Protein AF-A0A8S2YV80-F1 (afdb_monomer_lite)

Structure (mmCIF, N/CA/C/O backbone):
data_AF-A0A8S2YV80-F1
#
_entry.id   AF-A0A8S2YV80-F1
#
loop_
_atom_site.group_PDB
_atom_site.id
_atom_site.type_symbol
_atom_site.label_atom_id
_atom_site.label_alt_id
_atom_site.label_comp_id
_atom_site.label_asym_id
_atom_site.label_entity_id
_atom_site.label_seq_id
_atom_site.pdbx_PDB_ins_code
_atom_site.Cartn_x
_atom_site.Cartn_y
_atom_site.Cartn_z
_atom_site.occupancy
_atom_site.B_iso_or_equiv
_atom_site.auth_seq_id
_atom_site.auth_comp_id
_atom_site.auth_asym_id
_atom_site.auth_atom_id
_atom_site.pdbx_PDB_model_num
ATOM 1 N N . GLU A 1 1 ? -3.593 -4.260 12.067 1.00 62.44 1 GLU A N 1
ATOM 2 C CA . GLU A 1 1 ? -3.633 -5.641 11.556 1.00 62.44 1 GLU A CA 1
ATOM 3 C C . GLU A 1 1 ? -3.081 -5.640 10.143 1.00 62.44 1 GLU A C 1
ATOM 5 O O . GLU A 1 1 ? -3.345 -4.700 9.397 1.00 62.44 1 GLU A O 1
ATOM 10 N N . THR A 1 2 ? -2.280 -6.646 9.812 1.00 82.75 2 THR A N 1
ATOM 11 C CA . THR A 1 2 ? -1.713 -6.838 8.474 1.00 82.75 2 THR A CA 1
ATOM 12 C C . THR A 1 2 ? -2.774 -7.391 7.524 1.00 82.75 2 THR A C 1
ATOM 14 O O . THR A 1 2 ? -3.639 -8.151 7.948 1.00 82.75 2 THR A O 1
ATOM 17 N N . GLY A 1 3 ? -2.706 -7.044 6.239 1.00 86.00 3 GLY A N 1
ATOM 18 C CA . GLY A 1 3 ? -3.607 -7.583 5.219 1.00 86.00 3 GLY A CA 1
ATOM 19 C C . GLY A 1 3 ? -4.899 -6.790 5.021 1.00 86.00 3 GLY A C 1
ATOM 20 O O . GLY A 1 3 ? -5.751 -7.208 4.242 1.00 86.00 3 GLY A O 1
ATOM 21 N N . LEU A 1 4 ? -5.058 -5.653 5.704 1.00 92.00 4 LEU A N 1
ATOM 22 C CA . LEU A 1 4 ? -6.245 -4.808 5.588 1.00 92.00 4 LEU A CA 1
ATOM 23 C C . LEU A 1 4 ? -6.119 -3.790 4.449 1.00 92.00 4 LEU A C 1
ATOM 25 O O . LEU A 1 4 ? -5.121 -3.070 4.349 1.00 92.00 4 LEU A O 1
ATOM 29 N N . SER A 1 5 ? -7.179 -3.671 3.649 1.00 95.69 5 SER A N 1
ATOM 30 C CA . SER A 1 5 ? -7.397 -2.532 2.754 1.00 95.69 5 SER A CA 1
ATOM 31 C C . SER A 1 5 ? -7.919 -1.331 3.538 1.00 95.69 5 SER A C 1
ATOM 33 O O . SER A 1 5 ? -8.833 -1.447 4.357 1.00 95.69 5 SER A O 1
ATOM 35 N N . CYS A 1 6 ? -7.357 -0.159 3.275 1.00 97.00 6 CYS A N 1
ATOM 36 C CA . CYS A 1 6 ? -7.699 1.075 3.964 1.00 97.00 6 CYS A CA 1
ATOM 37 C C . CYS A 1 6 ? -7.632 2.282 3.024 1.00 97.00 6 CYS A C 1
ATOM 39 O O . CYS A 1 6 ? -7.292 2.182 1.843 1.00 97.00 6 CYS A O 1
ATOM 41 N N . VAL A 1 7 ? -7.980 3.440 3.571 1.00 97.38 7 VAL A N 1
ATOM 42 C CA . VAL A 1 7 ? -7.743 4.749 2.972 1.00 97.38 7 VAL A CA 1
ATOM 43 C C . VAL A 1 7 ? -6.874 5.542 3.942 1.00 97.38 7 VAL A C 1
ATOM 45 O O . VAL A 1 7 ? -7.171 5.572 5.137 1.00 97.38 7 VAL A O 1
ATOM 48 N N . THR A 1 8 ? -5.811 6.170 3.444 1.00 96.62 8 THR A N 1
ATOM 49 C CA . THR A 1 8 ? -4.942 7.048 4.243 1.00 96.62 8 THR A CA 1
ATOM 50 C C . THR A 1 8 ? -4.475 8.252 3.435 1.00 96.62 8 THR A C 1
ATOM 52 O O . THR A 1 8 ? -4.641 8.291 2.213 1.00 96.62 8 THR A O 1
ATOM 55 N N . THR A 1 9 ? -3.949 9.260 4.123 1.00 94.31 9 THR A N 1
ATOM 56 C CA . THR A 1 9 ? -3.550 10.534 3.526 1.00 94.31 9 THR A CA 1
ATOM 57 C C . THR A 1 9 ? -2.122 10.522 2.993 1.00 94.31 9 THR A C 1
ATOM 59 O O . THR A 1 9 ? -1.202 10.089 3.682 1.00 94.31 9 THR A O 1
ATOM 62 N N . TYR A 1 10 ? -1.934 11.090 1.806 1.00 90.19 10 TYR A N 1
ATOM 63 C CA . TYR A 1 10 ? -0.640 11.458 1.236 1.00 90.19 10 TYR A CA 1
ATOM 64 C C . TYR A 1 10 ? -0.770 12.878 0.675 1.00 90.19 10 TYR A C 1
ATOM 66 O O . TYR A 1 10 ? -1.727 13.151 -0.043 1.00 90.19 10 TYR A O 1
ATOM 74 N N . ASP A 1 11 ? 0.113 13.800 1.074 1.00 87.75 11 ASP A N 1
ATOM 75 C CA . ASP A 1 11 ? 0.084 15.223 0.678 1.00 87.75 11 ASP A CA 1
ATOM 76 C C . ASP A 1 11 ? -1.299 15.902 0.799 1.00 87.75 11 ASP A C 1
ATOM 78 O O . ASP A 1 11 ? -1.697 16.741 -0.006 1.00 87.75 11 ASP A O 1
ATOM 82 N N . GLY A 1 12 ? -2.052 15.538 1.843 1.00 89.94 12 GLY A N 1
ATOM 83 C CA . GLY A 1 12 ? -3.355 16.133 2.153 1.00 89.94 12 GLY A CA 1
ATOM 84 C C . GLY A 1 12 ? -4.548 15.536 1.400 1.00 89.94 12 GLY A C 1
ATOM 85 O O . GLY A 1 12 ? -5.680 15.941 1.663 1.00 89.94 12 GLY A O 1
ATOM 86 N N . THR A 1 13 ? -4.344 14.548 0.526 1.00 94.00 13 THR A N 1
ATOM 87 C CA . THR A 1 13 ? -5.428 13.835 -0.165 1.00 94.00 13 THR A CA 1
ATOM 88 C C . THR A 1 13 ? -5.526 12.378 0.269 1.00 94.00 13 THR A C 1
ATOM 90 O O . THR A 1 13 ? -4.548 11.771 0.694 1.00 94.00 13 THR A O 1
ATOM 93 N N . TYR A 1 14 ? -6.732 11.811 0.203 1.00 96.25 14 TYR A N 1
ATOM 94 C CA . TYR A 1 14 ? -6.978 10.410 0.547 1.00 96.25 14 TYR A CA 1
ATOM 95 C C . TYR A 1 14 ? -6.684 9.490 -0.637 1.00 96.25 14 TYR A C 1
ATOM 97 O O . TYR A 1 14 ? -7.133 9.741 -1.754 1.00 96.25 14 TYR A O 1
ATOM 105 N N . HIS A 1 15 ? -6.004 8.381 -0.362 1.00 97.38 15 HIS A N 1
ATOM 106 C CA . HIS A 1 15 ? -5.655 7.366 -1.350 1.00 97.38 15 HIS A CA 1
ATOM 107 C C . HIS A 1 15 ? -5.977 5.970 -0.829 1.00 97.38 15 HIS A C 1
ATOM 109 O O . HIS A 1 15 ? -5.935 5.718 0.379 1.00 97.38 15 HIS A O 1
ATOM 115 N N . ARG A 1 16 ? -6.267 5.047 -1.750 1.00 98.19 16 ARG A N 1
ATOM 116 C CA . ARG A 1 16 ? -6.443 3.632 -1.422 1.00 98.19 16 ARG A CA 1
ATOM 117 C C . ARG A 1 16 ? -5.096 3.031 -1.057 1.00 98.19 16 ARG A C 1
ATOM 119 O O . ARG A 1 16 ? -4.103 3.212 -1.767 1.00 98.19 16 ARG A O 1
ATOM 126 N N . ALA A 1 17 ? -5.071 2.308 0.049 1.00 97.56 17 ALA A N 1
ATOM 127 C CA . ALA A 1 17 ? -3.866 1.703 0.569 1.00 97.56 17 ALA A CA 1
ATOM 128 C C . ALA A 1 17 ? -4.126 0.290 1.090 1.00 97.56 17 ALA A C 1
ATOM 130 O O . ALA A 1 17 ? -5.259 -0.129 1.336 1.00 97.56 17 ALA A O 1
ATOM 131 N N . PHE A 1 18 ? -3.039 -0.447 1.252 1.00 96.69 18 PHE A N 1
ATOM 132 C CA . PHE A 1 18 ? -3.020 -1.775 1.839 1.00 96.69 18 PHE A CA 1
ATOM 133 C C . PHE A 1 18 ? -1.953 -1.824 2.930 1.00 96.69 18 PHE A C 1
ATOM 135 O O . PHE A 1 18 ? -0.809 -1.434 2.688 1.00 96.69 18 PHE A O 1
ATOM 142 N N . ILE A 1 19 ? -2.315 -2.298 4.123 1.00 97.00 19 ILE A N 1
ATOM 143 C CA . ILE A 1 19 ? -1.377 -2.478 5.237 1.00 97.00 19 ILE A CA 1
ATOM 144 C C . ILE A 1 19 ? -0.616 -3.785 5.012 1.00 97.00 19 ILE A C 1
ATOM 146 O O . ILE A 1 19 ? -1.132 -4.873 5.271 1.00 97.00 19 ILE A O 1
ATOM 150 N N . LYS A 1 20 ? 0.622 -3.668 4.530 1.00 96.44 20 LYS A N 1
ATOM 151 C CA . LYS A 1 20 ? 1.498 -4.802 4.224 1.00 96.44 20 LYS A CA 1
ATOM 152 C C . LYS A 1 20 ? 2.103 -5.418 5.480 1.00 96.44 20 LYS A C 1
ATOM 154 O O . LYS A 1 20 ? 2.176 -6.635 5.570 1.00 96.44 20 LYS A O 1
ATOM 159 N N . GLU A 1 21 ? 2.528 -4.589 6.427 1.00 96.44 21 GLU A N 1
ATOM 160 C CA . GLU A 1 21 ? 3.113 -5.003 7.708 1.00 96.44 21 GLU A CA 1
ATOM 161 C C . GLU A 1 21 ? 2.691 -3.997 8.785 1.00 96.44 21 GLU A C 1
ATOM 163 O O . GLU A 1 21 ? 2.475 -2.818 8.492 1.00 96.44 21 GLU A O 1
ATOM 168 N N . SER A 1 22 ? 2.549 -4.431 10.037 1.00 95.00 22 SER A N 1
ATOM 169 C CA . SER A 1 22 ? 2.263 -3.518 11.147 1.00 95.00 22 SER A CA 1
ATOM 170 C C . SER A 1 22 ? 2.862 -4.025 12.451 1.00 95.00 22 SER A C 1
ATOM 172 O O . SER A 1 22 ? 2.667 -5.194 12.779 1.00 95.00 22 SER A O 1
ATOM 174 N N . ASP A 1 23 ? 3.500 -3.137 13.209 1.00 93.75 23 ASP A N 1
ATOM 175 C CA . ASP A 1 23 ? 3.945 -3.392 14.583 1.00 93.75 23 AS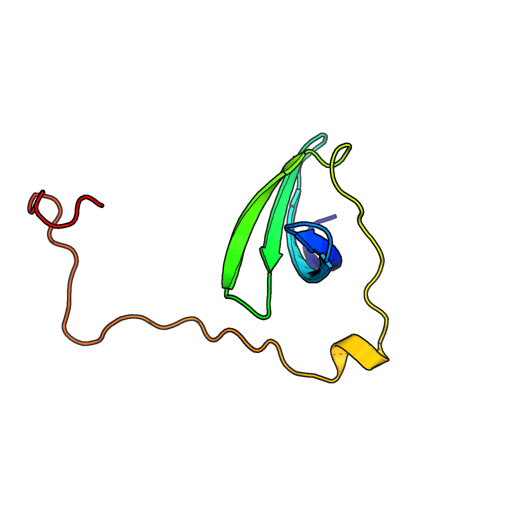P A CA 1
ATOM 176 C C . ASP A 1 23 ? 3.058 -2.629 15.586 1.00 93.75 23 ASP A C 1
ATOM 178 O O . ASP A 1 23 ? 1.878 -2.424 15.306 1.00 93.75 23 ASP A O 1
ATOM 182 N N . LEU A 1 24 ? 3.554 -2.248 16.767 1.00 93.75 24 LEU A N 1
ATOM 183 C CA . LEU A 1 24 ? 2.786 -1.461 17.736 1.00 93.75 24 LEU A CA 1
ATOM 184 C C . LEU A 1 24 ? 2.581 -0.001 17.288 1.00 93.75 24 LEU A C 1
ATOM 186 O O . LEU A 1 24 ? 1.458 0.500 17.362 1.00 93.75 24 LEU A O 1
ATOM 190 N N . TYR A 1 25 ? 3.615 0.649 16.758 1.00 95.31 25 TYR A N 1
ATOM 191 C CA . TYR A 1 25 ? 3.674 2.097 16.521 1.00 95.31 25 TYR A CA 1
ATOM 192 C C . TYR A 1 25 ? 3.638 2.477 15.042 1.00 95.31 25 TYR A C 1
ATOM 194 O O . TYR A 1 25 ? 3.170 3.558 14.692 1.00 95.31 25 TYR A O 1
ATOM 202 N N . LYS A 1 26 ? 4.096 1.585 14.169 1.00 96.38 26 LYS A N 1
ATOM 203 C CA . LYS A 1 26 ? 4.289 1.826 12.747 1.00 96.38 26 LYS A CA 1
ATOM 204 C C . LYS A 1 26 ? 3.582 0.789 11.893 1.00 96.38 26 LYS A C 1
ATOM 206 O O . LYS A 1 26 ? 3.206 -0.303 12.336 1.00 96.38 26 LYS A O 1
ATOM 211 N N . CYS A 1 27 ? 3.386 1.143 10.635 1.00 96.19 27 CYS A N 1
ATOM 212 C CA . CYS A 1 27 ? 2.995 0.197 9.609 1.00 96.19 27 CYS A CA 1
ATOM 213 C C . CYS A 1 27 ? 3.672 0.504 8.278 1.00 96.19 27 CYS A C 1
ATOM 215 O O . CYS A 1 27 ? 3.997 1.649 7.964 1.00 96.19 27 CYS A O 1
ATOM 217 N N . VAL A 1 28 ? 3.854 -0.550 7.489 1.00 97.38 28 VAL A N 1
ATOM 218 C CA . VAL A 1 28 ? 4.253 -0.461 6.091 1.00 97.38 28 VAL A CA 1
ATOM 219 C C . VAL A 1 28 ? 2.986 -0.522 5.255 1.00 97.38 28 VAL A C 1
ATOM 221 O O . VAL A 1 28 ? 2.243 -1.506 5.299 1.00 97.38 28 VAL A O 1
ATOM 224 N N . ILE A 1 29 ? 2.737 0.534 4.493 1.00 97.12 29 ILE A N 1
ATOM 225 C CA . ILE A 1 29 ? 1.581 0.667 3.612 1.00 97.12 29 ILE A CA 1
ATOM 226 C C . ILE A 1 29 ? 2.017 0.694 2.153 1.00 97.12 29 ILE A C 1
ATOM 228 O O . ILE A 1 29 ? 3.094 1.190 1.817 1.00 97.12 29 ILE A O 1
ATOM 232 N N . VAL A 1 30 ? 1.154 0.187 1.281 1.00 97.44 30 VAL A N 1
ATOM 233 C CA . VAL A 1 30 ? 1.297 0.303 -0.171 1.00 97.44 30 VAL A CA 1
ATOM 234 C C . VAL A 1 30 ? 0.135 1.125 -0.701 1.00 97.44 30 VAL A C 1
ATOM 236 O O . VAL A 1 30 ? -1.018 0.743 -0.509 1.00 97.44 30 VAL A O 1
ATOM 239 N N . TYR A 1 31 ? 0.426 2.231 -1.382 1.00 97.56 31 TYR A N 1
ATOM 240 C CA . TYR A 1 31 ? -0.571 2.993 -2.131 1.00 97.56 31 TYR A CA 1
ATOM 241 C C . TYR A 1 31 ? -0.879 2.251 -3.429 1.00 97.56 31 TYR A C 1
ATOM 243 O O . TYR A 1 31 ? -0.106 2.306 -4.385 1.00 97.56 31 TYR A O 1
ATOM 251 N N . VAL A 1 32 ? -1.993 1.521 -3.455 1.00 97.75 32 VAL A N 1
ATOM 252 C CA . VAL A 1 32 ? -2.264 0.485 -4.473 1.00 97.75 32 VAL A CA 1
ATOM 253 C C . VAL A 1 32 ? -2.489 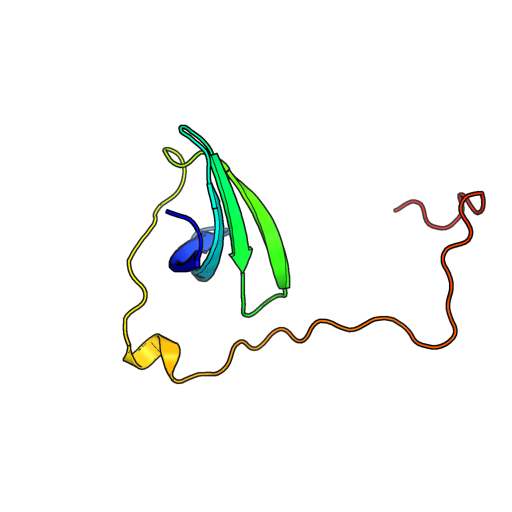1.033 -5.884 1.00 97.75 32 VAL A C 1
ATOM 255 O O . VAL A 1 32 ? -2.406 0.289 -6.857 1.00 97.75 32 VAL A O 1
ATOM 258 N N . ASP A 1 33 ? -2.735 2.336 -5.999 1.00 98.00 33 ASP A N 1
ATOM 259 C CA . ASP A 1 33 ? -2.909 3.023 -7.280 1.00 98.00 33 ASP A CA 1
ATOM 260 C C . ASP A 1 33 ? -1.605 3.588 -7.854 1.00 98.00 33 ASP A C 1
ATOM 262 O O . ASP A 1 33 ? -1.547 3.909 -9.037 1.00 98.00 33 ASP A O 1
ATOM 266 N N . TYR A 1 34 ? -0.547 3.656 -7.040 1.00 96.69 34 TYR A N 1
ATOM 267 C CA . TYR A 1 34 ? 0.751 4.229 -7.421 1.00 96.69 34 TYR A CA 1
ATOM 268 C C . TYR A 1 34 ? 1.916 3.239 -7.291 1.00 96.69 34 TYR A C 1
ATOM 270 O O . TYR A 1 34 ? 2.965 3.441 -7.890 1.00 96.69 34 TYR A O 1
ATOM 278 N N . GLY A 1 35 ? 1.763 2.177 -6.496 1.00 96.44 35 GLY A N 1
ATOM 279 C CA . GLY A 1 35 ? 2.815 1.194 -6.217 1.00 96.44 35 GLY A CA 1
ATOM 280 C C . GLY A 1 35 ? 3.820 1.648 -5.151 1.00 96.44 35 GLY A C 1
ATOM 281 O O . GLY A 1 35 ? 4.683 0.872 -4.742 1.00 96.44 35 GLY A O 1
ATOM 282 N N . THR A 1 36 ? 3.697 2.881 -4.655 1.00 95.81 36 THR A N 1
ATOM 283 C CA . THR A 1 36 ? 4.570 3.444 -3.621 1.00 95.81 36 THR A CA 1
ATOM 284 C C . THR A 1 36 ? 4.397 2.708 -2.295 1.00 95.81 36 THR A C 1
ATOM 286 O O . THR A 1 36 ? 3.292 2.637 -1.755 1.00 95.81 36 THR A O 1
ATOM 289 N N . THR A 1 37 ? 5.505 2.217 -1.737 1.00 96.50 37 THR A N 1
ATOM 290 C CA . THR A 1 37 ? 5.563 1.654 -0.379 1.00 96.50 37 THR A CA 1
ATOM 291 C C . THR A 1 37 ? 6.114 2.696 0.594 1.00 96.50 37 THR A C 1
ATOM 293 O O . THR A 1 37 ? 7.100 3.367 0.286 1.00 96.50 37 THR A O 1
ATOM 296 N N . LYS A 1 38 ? 5.489 2.849 1.764 1.00 95.94 38 LYS A N 1
ATOM 297 C CA . LYS A 1 38 ? 5.929 3.768 2.825 1.00 95.94 38 LYS A CA 1
ATOM 298 C C . LYS A 1 38 ? 5.826 3.107 4.194 1.00 95.94 38 LYS A C 1
ATOM 300 O O . LYS A 1 38 ? 4.836 2.441 4.476 1.00 95.94 38 LYS A O 1
ATOM 305 N N . GLU A 1 39 ? 6.817 3.348 5.043 1.00 96.69 39 GLU A N 1
ATOM 306 C CA . GLU A 1 39 ? 6.689 3.158 6.488 1.00 96.69 39 GLU A CA 1
ATOM 307 C C . GLU A 1 39 ? 6.144 4.453 7.094 1.00 96.69 39 GLU A C 1
ATOM 309 O O . GLU A 1 39 ? 6.636 5.539 6.782 1.00 96.69 39 GLU A O 1
ATOM 314 N N . VAL A 1 40 ? 5.109 4.346 7.922 1.00 95.19 40 VAL A N 1
ATOM 315 C CA . VAL A 1 40 ? 4.447 5.492 8.551 1.00 95.19 40 VAL A CA 1
ATOM 316 C C . VAL A 1 40 ? 4.194 5.227 10.032 1.00 95.19 40 VAL A C 1
ATOM 318 O O . VAL A 1 40 ? 3.931 4.087 10.426 1.00 95.19 40 VAL A O 1
ATOM 321 N N . ASN A 1 41 ? 4.243 6.283 10.848 1.00 95.75 41 ASN A N 1
ATOM 322 C CA . ASN A 1 41 ? 3.780 6.224 12.232 1.00 95.75 41 ASN A CA 1
ATOM 323 C C . ASN A 1 41 ? 2.245 6.226 12.253 1.00 95.75 41 ASN A C 1
ATOM 325 O O . ASN A 1 41 ? 1.598 6.961 11.503 1.00 95.75 41 ASN A O 1
ATOM 329 N N . LYS A 1 42 ? 1.642 5.367 13.079 1.00 93.38 42 LYS A N 1
ATOM 330 C CA . LYS A 1 42 ? 0.184 5.173 13.096 1.00 93.38 42 LYS A CA 1
ATOM 331 C C . LYS A 1 42 ? -0.585 6.349 13.691 1.00 93.38 42 LYS A C 1
ATOM 333 O O . LYS A 1 42 ? -1.753 6.519 13.365 1.00 93.38 42 LYS A O 1
ATOM 338 N N . ASP A 1 43 ? 0.047 7.103 14.578 1.00 94.50 43 ASP A N 1
ATOM 339 C CA . ASP A 1 43 ? -0.501 8.272 15.269 1.00 94.50 43 ASP A CA 1
ATOM 340 C C . ASP A 1 43 ? -0.485 9.541 14.405 1.00 94.50 43 ASP A C 1
ATOM 342 O O . ASP A 1 43 ? -1.341 10.407 14.566 1.00 94.50 43 ASP A O 1
ATOM 346 N N . GLU A 1 44 ? 0.437 9.628 13.448 1.00 93.00 44 GLU A N 1
ATOM 347 C CA . GLU A 1 44 ? 0.542 10.745 12.499 1.00 93.00 44 GLU A CA 1
ATOM 348 C C . GLU A 1 44 ? -0.370 10.584 11.271 1.00 93.00 44 GLU A C 1
ATOM 350 O O . GLU A 1 44 ? -0.559 11.530 10.503 1.00 93.00 44 GLU A O 1
ATOM 355 N N . GLN A 1 45 ? -0.935 9.392 11.058 1.00 92.06 45 GLN A N 1
ATOM 356 C CA . GLN A 1 45 ? -1.706 9.057 9.862 1.00 92.06 45 GLN A CA 1
ATOM 357 C C . GLN A 1 45 ? -3.203 8.923 10.118 1.00 92.06 45 GLN A C 1
ATOM 359 O O . GLN A 1 45 ? -3.660 8.372 11.118 1.00 92.06 45 GLN A O 1
ATOM 364 N N . GLN A 1 46 ? -3.993 9.371 9.142 1.00 94.69 46 GLN A N 1
ATOM 365 C CA . GLN A 1 46 ? -5.447 9.254 9.185 1.00 94.69 46 GLN A CA 1
ATOM 366 C C . GLN A 1 46 ? -5.925 8.011 8.442 1.00 94.69 46 GLN A C 1
ATOM 368 O O . GLN A 1 46 ? -6.258 8.071 7.258 1.00 94.69 46 GLN A O 1
ATOM 373 N N . PHE A 1 47 ? -6.030 6.897 9.161 1.00 95.19 47 PHE A N 1
ATOM 374 C CA . PHE A 1 47 ? -6.582 5.664 8.610 1.00 95.19 47 PHE A CA 1
ATOM 375 C C . PHE A 1 47 ? -8.109 5.636 8.653 1.00 95.19 47 PHE A C 1
ATOM 377 O O . PHE A 1 47 ? -8.737 5.928 9.672 1.00 95.19 47 PHE A O 1
ATOM 384 N N . LYS A 1 48 ? -8.709 5.215 7.541 1.00 95.69 48 LYS A N 1
ATOM 385 C CA . LYS A 1 48 ? -10.138 4.922 7.417 1.00 95.69 48 LYS A CA 1
ATOM 386 C C . LYS A 1 48 ? -10.337 3.572 6.739 1.00 95.69 48 LYS A C 1
ATOM 388 O O . LYS A 1 48 ? -9.505 3.140 5.941 1.00 95.69 48 LYS A O 1
ATOM 393 N N . TYR A 1 49 ? -11.455 2.918 7.031 1.00 95.56 49 TYR A N 1
ATOM 394 C CA . TYR A 1 49 ? -11.859 1.727 6.288 1.00 95.56 49 TYR A CA 1
ATOM 395 C C . TYR A 1 49 ? -12.167 2.089 4.832 1.00 95.56 49 TYR A C 1
ATOM 397 O O . TYR A 1 49 ? -12.805 3.109 4.560 1.00 95.56 49 TYR A O 1
ATOM 405 N N . LEU A 1 50 ? -11.718 1.246 3.901 1.00 96.94 50 LEU A N 1
ATOM 406 C CA . LEU A 1 50 ? -12.087 1.371 2.496 1.00 96.94 50 LEU A CA 1
ATOM 407 C C . LEU A 1 50 ? -13.543 0.933 2.319 1.00 96.94 50 LEU A C 1
ATOM 409 O O . LEU A 1 50 ? -13.908 -0.183 2.679 1.00 96.94 50 LEU A O 1
ATOM 413 N N . LEU A 1 51 ? -14.378 1.812 1.764 1.00 96.31 51 LEU A N 1
ATOM 414 C CA . LEU A 1 51 ? -15.762 1.471 1.442 1.00 96.31 51 LEU A CA 1
ATOM 415 C C . LEU A 1 51 ? -15.806 0.558 0.213 1.00 96.31 51 LEU A C 1
ATOM 417 O O . LEU A 1 51 ? -15.069 0.781 -0.745 1.00 96.31 51 LEU A O 1
ATOM 421 N N . ASN A 1 52 ? -16.720 -0.415 0.211 1.00 95.50 52 ASN A N 1
ATOM 422 C CA . ASN A 1 52 ? -16.806 -1.438 -0.839 1.00 95.50 52 ASN A CA 1
ATOM 423 C C . ASN A 1 52 ? -16.903 -0.860 -2.259 1.00 95.50 52 ASN A C 1
ATOM 425 O O . ASN A 1 52 ? -16.230 -1.356 -3.153 1.00 95.50 52 ASN A O 1
ATOM 429 N N . HIS A 1 53 ? -17.655 0.22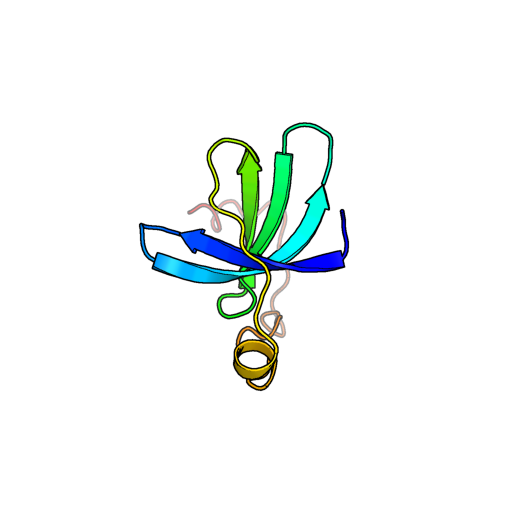6 -2.464 1.00 96.94 53 HIS A N 1
ATOM 430 C CA . HIS A 1 53 ? -17.779 0.846 -3.790 1.00 96.94 53 HIS A CA 1
ATOM 431 C C . HIS A 1 53 ? -16.451 1.432 -4.309 1.00 96.94 53 HIS A C 1
ATOM 433 O O . HIS A 1 53 ? -16.224 1.491 -5.511 1.00 96.94 53 HIS A O 1
ATOM 439 N N . PHE A 1 54 ? -15.533 1.829 -3.418 1.00 96.50 54 PHE A N 1
ATOM 440 C CA . PHE A 1 54 ? -14.182 2.259 -3.798 1.00 96.50 54 PHE A CA 1
ATOM 441 C C . PHE A 1 54 ? -13.212 1.083 -3.986 1.00 96.50 54 PHE A C 1
ATOM 443 O O . PHE A 1 54 ? -12.090 1.289 -4.453 1.00 96.50 54 PHE A O 1
ATOM 450 N N . ALA A 1 55 ? -13.615 -0.139 -3.632 1.00 95.88 55 ALA A N 1
ATOM 451 C CA . ALA A 1 55 ? -12.857 -1.363 -3.883 1.00 95.88 55 ALA A CA 1
ATOM 452 C C . ALA A 1 55 ? -13.204 -2.016 -5.236 1.00 95.88 55 ALA A C 1
ATOM 454 O O . ALA A 1 55 ? -12.493 -2.919 -5.662 1.00 95.88 55 ALA A O 1
ATOM 455 N N . GLU A 1 56 ? -14.260 -1.559 -5.922 1.00 96.88 56 GLU A N 1
ATOM 456 C CA . GLU A 1 56 ? -14.674 -2.084 -7.234 1.00 96.88 56 GLU A CA 1
ATOM 457 C C . GLU A 1 56 ? -13.660 -1.774 -8.343 1.00 96.88 56 GLU A C 1
ATOM 459 O O . GLU A 1 56 ? -13.448 -2.586 -9.243 1.00 96.88 56 GLU A O 1
ATOM 464 N N . LEU A 1 57 ? -13.001 -0.612 -8.270 1.00 97.38 57 LEU A N 1
ATOM 465 C CA . LEU A 1 57 ? -11.901 -0.283 -9.171 1.00 97.38 57 LEU A CA 1
ATOM 466 C C . LEU A 1 57 ? -10.704 -1.203 -8.856 1.00 97.38 57 LEU A C 1
ATOM 468 O O . LEU A 1 57 ? -10.270 -1.241 -7.704 1.00 97.38 57 LEU A O 1
ATOM 472 N N . PRO A 1 58 ? -10.105 -1.911 -9.827 1.00 97.31 58 PRO A N 1
ATOM 473 C CA . PRO A 1 58 ? -8.892 -2.687 -9.574 1.00 97.31 58 PRO A CA 1
ATOM 474 C C . PRO A 1 58 ? -7.745 -1.811 -9.055 1.00 97.31 58 PRO A C 1
ATOM 476 O O . PRO A 1 58 ? -7.728 -0.602 -9.282 1.00 97.31 58 PRO A O 1
ATOM 479 N N . CYS A 1 59 ? -6.772 -2.400 -8.357 1.00 97.50 59 CYS A N 1
ATOM 480 C CA . CYS A 1 59 ? -5.531 -1.697 -8.025 1.00 97.50 59 CYS A CA 1
ATOM 481 C C . CYS A 1 59 ? -4.849 -1.237 -9.321 1.00 97.50 59 CYS A C 1
ATOM 483 O O . CYS A 1 59 ? -4.587 -2.062 -10.197 1.00 97.50 59 CYS A O 1
ATOM 485 N N . MET A 1 60 ? -4.586 0.064 -9.454 1.00 98.19 60 MET A N 1
ATOM 486 C CA . M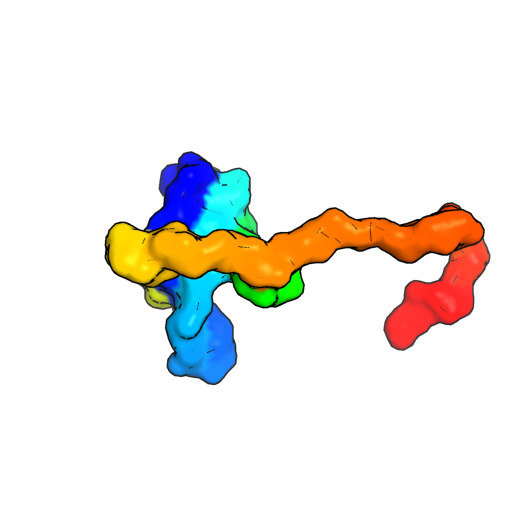ET A 1 60 ? -4.132 0.631 -10.729 1.00 98.19 60 MET A CA 1
ATOM 487 C C . MET A 1 60 ? -2.623 0.496 -10.956 1.00 98.19 60 MET A 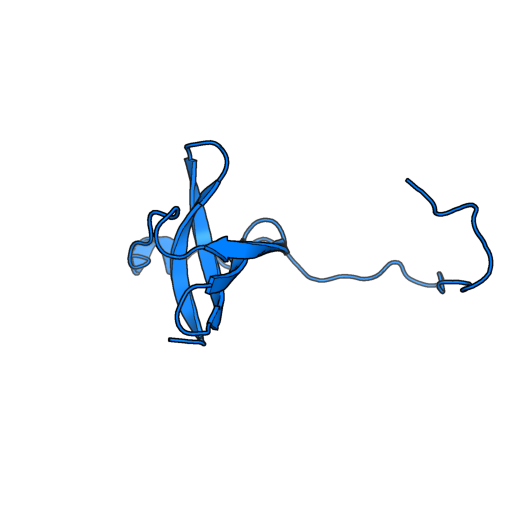C 1
ATOM 489 O O . MET A 1 60 ? -2.173 0.559 -12.100 1.00 98.19 60 MET A O 1
ATOM 493 N N . ALA A 1 61 ? -1.833 0.280 -9.900 1.00 97.75 61 ALA A N 1
ATOM 494 C CA . ALA A 1 61 ? -0.403 0.046 -10.039 1.00 97.75 61 ALA A CA 1
ATOM 495 C C . ALA A 1 61 ? -0.101 -1.429 -10.308 1.00 97.75 61 ALA A C 1
ATOM 497 O O . ALA A 1 61 ? -0.434 -2.312 -9.515 1.00 97.75 61 ALA A O 1
ATOM 498 N N . ILE A 1 62 ? 0.602 -1.682 -11.410 1.00 96.31 62 ILE A N 1
ATOM 499 C CA . ILE A 1 62 ? 1.069 -3.013 -11.793 1.00 96.31 62 ILE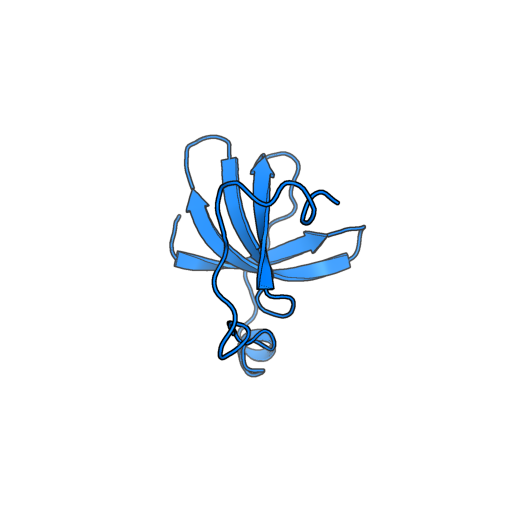 A CA 1
ATOM 500 C C . ILE A 1 62 ? 2.569 -3.082 -11.526 1.00 96.31 62 ILE A C 1
ATOM 502 O O . ILE A 1 62 ? 3.341 -2.299 -12.075 1.00 96.31 62 ILE A O 1
ATOM 506 N N . SER A 1 63 ? 2.985 -4.032 -10.688 1.00 94.31 63 SER A N 1
ATOM 507 C CA . SER A 1 63 ? 4.407 -4.287 -10.456 1.00 94.31 63 SER A CA 1
ATOM 508 C C . SER A 1 63 ? 5.042 -4.867 -11.715 1.00 94.31 63 SER A C 1
ATOM 510 O O . SER A 1 63 ? 4.610 -5.902 -12.227 1.00 94.31 63 SER A O 1
ATOM 512 N N . CYS A 1 64 ? 6.077 -4.199 -12.210 1.00 94.38 64 CYS A N 1
ATOM 513 C CA . CYS A 1 64 ? 6.822 -4.606 -13.388 1.00 94.38 64 CYS A CA 1
ATOM 514 C C . CYS A 1 64 ? 8.321 -4.413 -13.166 1.00 94.38 64 CYS A C 1
ATOM 516 O O . CYS A 1 64 ? 8.755 -3.659 -12.296 1.00 94.38 64 CYS A O 1
ATOM 518 N N . ARG A 1 65 ? 9.117 -5.084 -13.994 1.00 89.81 65 ARG A N 1
ATOM 519 C CA . ARG A 1 65 ? 10.561 -4.873 -14.081 1.00 89.81 65 ARG A CA 1
ATOM 520 C C . ARG A 1 65 ? 10.925 -4.514 -15.510 1.00 89.81 65 ARG A C 1
ATOM 522 O O . ARG A 1 65 ? 10.238 -4.934 -16.441 1.00 89.81 65 ARG A O 1
ATOM 529 N N . LEU A 1 66 ? 12.020 -3.789 -15.673 1.00 92.19 66 LEU A N 1
ATOM 530 C CA . LEU A 1 66 ? 12.584 -3.547 -16.989 1.00 92.19 66 LEU A CA 1
ATOM 531 C C . LEU A 1 66 ? 13.146 -4.864 -17.535 1.00 92.19 66 LEU A C 1
ATOM 533 O O . LEU A 1 66 ? 13.895 -5.555 -16.843 1.00 92.19 66 LEU A O 1
ATOM 537 N N . ASN A 1 67 ? 12.720 -5.251 -18.737 1.00 94.06 67 ASN A N 1
ATOM 538 C CA . ASN A 1 67 ? 13.219 -6.471 -19.359 1.00 94.06 67 ASN A CA 1
ATOM 539 C C . ASN A 1 67 ? 14.666 -6.277 -19.830 1.00 94.06 67 ASN A C 1
ATOM 541 O O . ASN A 1 67 ? 15.055 -5.161 -20.166 1.00 94.06 67 ASN A O 1
ATOM 545 N N . ASP A 1 68 ? 15.438 -7.365 -19.845 1.00 91.31 68 ASP A N 1
ATOM 546 C CA . ASP A 1 68 ? 16.823 -7.417 -20.344 1.00 91.31 68 ASP A CA 1
ATOM 547 C C . ASP A 1 68 ? 17.820 -6.468 -19.656 1.00 91.31 68 ASP A C 1
ATOM 549 O O . ASP A 1 68 ? 18.941 -6.290 -20.127 1.00 91.31 68 ASP A O 1
ATOM 553 N N . ILE A 1 69 ? 17.442 -5.888 -18.513 1.00 88.62 69 ILE A N 1
ATOM 554 C CA . ILE A 1 69 ? 18.319 -5.060 -17.687 1.00 88.62 69 ILE A CA 1
ATOM 555 C C . ILE A 1 69 ? 18.497 -5.735 -16.330 1.00 88.62 69 ILE A C 1
ATOM 557 O O . ILE A 1 69 ? 17.533 -6.040 -15.627 1.00 88.62 69 ILE A O 1
ATOM 561 N N . SER A 1 70 ? 19.756 -5.963 -15.962 1.00 84.06 70 SER A N 1
ATOM 562 C CA . SER A 1 70 ? 20.163 -6.460 -14.650 1.00 84.06 70 SER A CA 1
ATOM 563 C C . SER A 1 70 ? 20.926 -5.381 -13.897 1.00 84.06 70 SER A C 1
ATOM 565 O O . SER A 1 70 ? 21.808 -4.737 -14.462 1.00 84.06 70 SER A O 1
ATOM 567 N N . PHE A 1 71 ? 20.621 -5.227 -12.611 1.00 79.12 71 PHE A N 1
ATOM 568 C CA . PHE A 1 71 ? 21.412 -4.390 -11.717 1.00 79.12 71 PHE A CA 1
ATOM 569 C C . PHE A 1 71 ? 22.845 -4.932 -11.619 1.00 79.12 71 PHE A C 1
ATOM 571 O O . PHE A 1 71 ? 23.035 -6.118 -11.340 1.00 79.12 71 PHE A O 1
ATOM 578 N N . ILE A 1 72 ? 23.836 -4.069 -11.850 1.00 81.00 72 ILE A N 1
ATOM 579 C CA . ILE A 1 72 ? 25.257 -4.376 -11.672 1.00 81.00 72 ILE A CA 1
ATOM 580 C C . ILE A 1 72 ? 25.680 -3.717 -10.350 1.00 81.00 72 ILE A C 1
ATOM 582 O O . ILE A 1 72 ? 25.723 -2.489 -10.297 1.00 81.00 72 ILE A O 1
ATOM 586 N N . PRO A 1 73 ? 25.967 -4.491 -9.285 1.00 70.94 73 PRO A N 1
ATOM 587 C CA . PRO A 1 73 ? 26.172 -3.958 -7.933 1.00 70.94 73 PRO A CA 1
ATOM 588 C C . PRO A 1 73 ? 27.274 -2.902 -7.776 1.00 70.94 73 PRO A C 1
ATOM 590 O O . PRO A 1 73 ? 27.199 -2.105 -6.846 1.00 70.94 73 PRO A O 1
ATOM 593 N N . ASP A 1 74 ? 28.245 -2.873 -8.691 1.00 69.56 74 ASP A N 1
ATOM 594 C CA . ASP A 1 74 ? 29.404 -1.971 -8.644 1.00 69.56 74 ASP A CA 1
ATOM 595 C C . ASP A 1 74 ? 29.320 -0.805 -9.647 1.00 69.56 74 ASP A C 1
ATOM 597 O O . ASP A 1 74 ? 30.241 0.009 -9.730 1.00 69.56 74 ASP A O 1
ATOM 601 N N . ASP A 1 75 ? 28.230 -0.698 -10.416 1.00 61.53 75 ASP A N 1
ATOM 602 C CA . ASP A 1 75 ? 28.012 0.434 -11.316 1.00 61.53 75 ASP A CA 1
ATOM 603 C C . ASP A 1 75 ? 27.365 1.587 -10.535 1.00 61.53 75 ASP A C 1
ATOM 605 O O . ASP A 1 75 ? 26.144 1.749 -10.478 1.00 61.53 75 ASP A O 1
ATOM 609 N N . THR A 1 76 ? 28.207 2.395 -9.890 1.00 58.50 76 THR A N 1
ATOM 610 C CA . THR A 1 76 ? 27.807 3.587 -9.121 1.00 58.50 76 THR A CA 1
ATOM 611 C C . THR A 1 76 ? 27.158 4.683 -9.976 1.00 58.50 76 THR A C 1
ATOM 613 O O . THR A 1 76 ? 26.780 5.724 -9.443 1.00 58.50 76 THR A O 1
ATOM 616 N N . ASN A 1 77 ? 26.977 4.470 -11.284 1.00 60.34 77 ASN A N 1
ATOM 617 C CA . ASN A 1 77 ? 26.313 5.419 -12.178 1.00 60.34 77 ASN A CA 1
ATOM 618 C C . ASN A 1 77 ? 24.778 5.405 -12.076 1.00 60.34 77 ASN A C 1
ATOM 620 O O . ASN A 1 77 ? 24.133 6.277 -12.650 1.00 60.34 77 ASN A O 1
ATOM 624 N N . TRP A 1 78 ? 24.188 4.464 -11.329 1.00 61.84 78 TRP A N 1
ATOM 625 C CA . TRP A 1 78 ? 22.766 4.491 -10.947 1.00 61.84 78 TRP A CA 1
ATOM 626 C C . TRP A 1 78 ? 22.542 5.067 -9.542 1.00 61.84 78 TRP A C 1
ATOM 628 O O . TRP A 1 78 ? 21.656 4.624 -8.808 1.00 61.84 78 TRP A O 1
ATOM 638 N N . LEU A 1 79 ? 23.349 6.051 -9.146 1.00 49.41 79 LEU A N 1
ATOM 639 C CA . LEU A 1 79 ? 22.993 6.919 -8.027 1.00 49.41 79 LEU A CA 1
ATOM 640 C C . LEU A 1 79 ? 21.985 7.977 -8.520 1.00 49.41 79 LEU A C 1
ATOM 642 O O . LEU A 1 79 ? 22.130 8.448 -9.650 1.00 49.41 79 LEU A O 1
ATOM 646 N N . PRO A 1 80 ? 20.955 8.320 -7.723 1.00 54.84 80 PRO A N 1
ATOM 647 C CA . PRO A 1 80 ? 20.085 9.454 -8.025 1.00 54.84 80 PRO A CA 1
ATOM 648 C C . PRO A 1 80 ? 20.863 10.772 -8.129 1.00 54.84 80 PRO A C 1
ATOM 650 O O . PRO A 1 80 ? 21.907 10.906 -7.445 1.00 54.84 80 PRO A O 1
#

Foldseek 3Di:
DAAAWKWKDDPRDIAIWHFHADDDFWTWIARQQARDIDIDGPVVMDIDHDDVVNPVDDRNDDDDDDPPDDDDPPPPVPDD

Sequence (80 aa):
ETGLSCVTTYDGTYHRAFIKESDLYKCVIVYVDYGTTKEVNKDEQQFKYLLNHFAELPCMAISCRLNDISFIPDDTNWLP

Organism: NCBI:txid392030

Radius of gyration: 15.68 Å; chains: 1; bounding box: 47×24×38 Å

Secondary structure (DSSP, 8-state):
-TT-EEEEEETTEEEEEEEEEE-SSEEEEEETTT--EEEEETTTS--EEPPHHHHSSPP-------TT----TT-GGG--

pLDDT: mean 90.7, std 11.42, range [49.41, 98.19]

InterPro domains:
  IPR002999 Tudor domain [PF00567] (5-67)
  IPR002999 Tudor domain [PS50304] (1-57)